Protein AF-A0A0M3HHN2-F1 (afdb_monomer_lite)

Radius of gyration: 14.78 Å; chains: 1; bounding box: 31×26×45 Å

Foldseek 3Di:
DFDKDKDAAAAAKKKKKKFPAPLQVLQAPDPVGGDPDCVVVVVCCVVRVIDIDMDHHGDMDIGGTRIDMDMDGPDDDDDPDDD

Structure (mmCIF, N/CA/C/O backbone):
data_AF-A0A0M3HHN2-F1
#
_entry.id   AF-A0A0M3HHN2-F1
#
loop_
_atom_site.group_PDB
_atom_site.id
_atom_site.type_symbol
_atom_site.label_atom_id
_atom_site.label_alt_id
_atom_site.label_comp_id
_atom_site.label_asym_id
_atom_site.label_entity_id
_atom_site.label_seq_id
_atom_site.pdbx_PDB_ins_code
_atom_site.Cartn_x
_atom_site.Cartn_y
_atom_site.Cartn_z
_atom_site.occupancy
_atom_site.B_iso_or_equiv
_atom_site.auth_seq_id
_atom_site.auth_comp_id
_atom_site.auth_asym_id
_atom_site.auth_atom_id
_atom_site.pdbx_PDB_model_num
ATOM 1 N N . MET A 1 1 ? 19.193 -9.491 7.434 1.00 52.22 1 MET A N 1
ATOM 2 C CA . MET A 1 1 ? 18.072 -9.455 8.397 1.00 52.22 1 MET A CA 1
ATOM 3 C C . MET A 1 1 ? 17.016 -8.533 7.827 1.00 52.22 1 MET A C 1
ATOM 5 O O . MET A 1 1 ? 17.328 -7.373 7.597 1.00 52.22 1 MET A O 1
ATOM 9 N N . SER A 1 2 ? 15.821 -9.045 7.546 1.00 81.88 2 SER A N 1
ATOM 10 C CA . SER A 1 2 ? 14.683 -8.211 7.149 1.00 81.88 2 SER A CA 1
ATOM 11 C C . SER A 1 2 ? 13.842 -7.905 8.387 1.00 81.88 2 SER A C 1
ATOM 13 O O . SER A 1 2 ? 13.595 -8.801 9.193 1.00 81.88 2 SER A O 1
ATOM 15 N N . SER A 1 3 ? 13.459 -6.642 8.573 1.00 91.62 3 SER A N 1
ATOM 16 C CA . SER A 1 3 ? 12.585 -6.219 9.668 1.00 91.62 3 SER A CA 1
ATOM 17 C C . SER A 1 3 ? 11.115 -6.366 9.280 1.00 91.62 3 SER A C 1
ATOM 19 O O . SER A 1 3 ? 10.764 -6.422 8.101 1.00 91.62 3 SER A O 1
ATOM 21 N N . TYR A 1 4 ? 10.256 -6.434 10.288 1.00 94.94 4 TYR A N 1
ATOM 22 C CA . TYR A 1 4 ? 8.806 -6.324 10.160 1.00 94.94 4 TYR A CA 1
ATOM 23 C C . TYR A 1 4 ? 8.382 -5.020 10.829 1.00 94.94 4 TYR A C 1
ATOM 25 O O . TYR A 1 4 ? 9.091 -4.521 11.709 1.00 94.94 4 TYR A O 1
ATOM 33 N N . SER A 1 5 ? 7.231 -4.474 10.454 1.00 96.44 5 SER A N 1
ATOM 34 C CA . SER A 1 5 ? 6.675 -3.318 11.154 1.00 96.44 5 SER A CA 1
ATOM 35 C C . SER A 1 5 ? 5.164 -3.420 11.299 1.00 96.44 5 SER A C 1
ATOM 37 O O . SER A 1 5 ? 4.501 -4.270 10.709 1.00 96.44 5 SER A O 1
ATOM 39 N N . TRP A 1 6 ? 4.613 -2.571 12.154 1.00 97.56 6 TRP A N 1
ATOM 40 C CA . TRP A 1 6 ? 3.180 -2.429 12.339 1.00 97.56 6 TRP A CA 1
ATOM 41 C C . TRP A 1 6 ? 2.856 -0.959 12.607 1.00 97.56 6 TRP A C 1
ATOM 43 O O . TRP A 1 6 ? 3.711 -0.192 13.053 1.00 97.56 6 TRP A O 1
ATOM 53 N N . SER A 1 7 ? 1.625 -0.549 12.313 1.00 97.56 7 SER A N 1
ATOM 54 C CA . SER A 1 7 ? 1.139 0.811 12.528 1.00 97.56 7 SER A CA 1
ATOM 55 C C . SER A 1 7 ? -0.268 0.782 13.100 1.00 97.56 7 SER A C 1
ATOM 57 O O . SER A 1 7 ? -1.189 0.309 12.438 1.00 97.56 7 SER A O 1
ATOM 59 N N . ALA A 1 8 ? -0.449 1.322 14.304 1.00 97.31 8 ALA A N 1
ATOM 60 C CA . ALA A 1 8 ? -1.767 1.647 14.838 1.00 97.31 8 ALA A CA 1
ATOM 61 C C . ALA A 1 8 ? -2.140 3.086 14.467 1.00 97.31 8 ALA A C 1
ATOM 63 O O . ALA A 1 8 ? -1.343 4.015 14.642 1.00 97.31 8 ALA A O 1
ATOM 64 N N . ASN A 1 9 ? -3.352 3.285 13.957 1.00 95.25 9 ASN A N 1
ATOM 65 C CA . ASN A 1 9 ? -3.848 4.617 13.648 1.00 95.25 9 ASN A CA 1
ATOM 66 C C . ASN A 1 9 ? -4.700 5.156 14.796 1.00 95.25 9 ASN A C 1
ATOM 68 O O . ASN A 1 9 ? -5.834 4.738 14.987 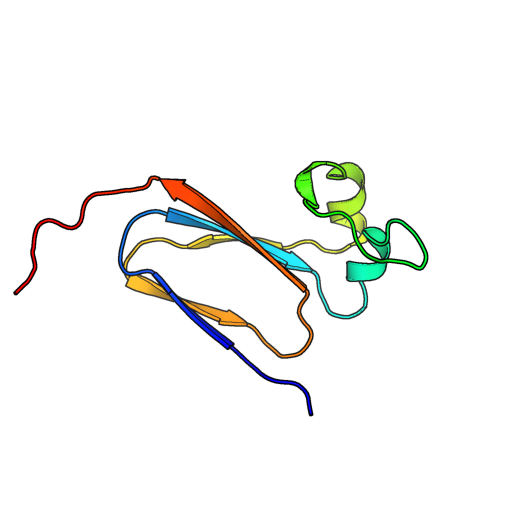1.00 95.25 9 ASN A O 1
ATOM 72 N N . ILE A 1 10 ? -4.156 6.110 15.549 1.00 93.62 10 ILE A N 1
ATOM 73 C CA . ILE A 1 10 ? -4.854 6.709 16.693 1.00 93.62 10 ILE A CA 1
ATOM 74 C C . ILE A 1 10 ? -5.962 7.666 16.236 1.00 93.62 10 ILE A C 1
ATOM 76 O O . ILE A 1 10 ? -7.036 7.699 16.826 1.00 93.62 10 ILE A O 1
ATOM 80 N N . CYS A 1 11 ? -5.722 8.456 15.186 1.00 92.31 11 CYS A N 1
ATOM 81 C CA . CYS A 1 11 ? -6.680 9.453 14.717 1.00 92.31 11 CYS A CA 1
ATOM 82 C C . CYS A 1 11 ? -6.479 9.815 13.243 1.00 92.31 11 CYS A C 1
ATOM 84 O O . CYS A 1 11 ? -5.403 9.637 12.676 1.00 92.31 11 CYS A O 1
ATOM 86 N N . GLY A 1 12 ? -7.518 10.389 12.632 1.00 93.00 12 GLY A N 1
ATOM 87 C CA . GLY A 1 12 ? -7.506 10.723 11.210 1.00 93.00 12 GLY A CA 1
ATOM 88 C C . GLY A 1 12 ? -7.583 9.484 10.315 1.00 93.00 12 GLY A C 1
ATOM 89 O O . GLY A 1 12 ? -7.900 8.384 10.761 1.00 93.00 12 GLY A O 1
ATOM 90 N N . ARG A 1 13 ? -7.324 9.666 9.019 1.00 95.19 13 ARG A N 1
ATOM 91 C CA . ARG A 1 13 ? -7.370 8.584 8.022 1.00 95.19 13 ARG A CA 1
ATOM 92 C C . ARG A 1 13 ? -6.076 8.552 7.229 1.00 95.19 13 ARG A C 1
ATOM 94 O O . ARG A 1 13 ? -5.646 9.601 6.741 1.00 95.19 13 ARG A O 1
ATOM 101 N N . LYS A 1 14 ? -5.493 7.366 7.063 1.00 96.81 14 LYS A N 1
ATOM 102 C CA . LYS A 1 14 ? -4.258 7.166 6.295 1.00 96.81 14 LYS A CA 1
ATOM 103 C C . LYS A 1 14 ? -4.548 6.355 5.044 1.00 96.81 14 LYS A C 1
ATOM 105 O O . LYS A 1 14 ? -5.163 5.303 5.132 1.00 96.81 14 LYS A O 1
ATOM 110 N N . LEU A 1 15 ? -4.116 6.833 3.888 1.00 97.56 15 LEU A N 1
ATOM 111 C CA . LEU A 1 15 ? -4.160 6.090 2.639 1.00 97.56 15 LEU A CA 1
ATOM 112 C C . LEU A 1 15 ? -2.844 5.349 2.449 1.00 97.56 15 LEU A C 1
ATOM 114 O O . LEU A 1 15 ? -1.797 5.986 2.336 1.00 97.56 15 LEU A O 1
ATOM 118 N N . TRP A 1 16 ? -2.921 4.028 2.417 1.00 98.31 16 TRP A N 1
ATOM 119 C CA . TRP A 1 16 ? -1.791 3.137 2.229 1.00 98.31 16 TRP A CA 1
ATOM 120 C C . TRP A 1 16 ? -1.718 2.636 0.794 1.00 98.31 16 TRP A C 1
ATOM 122 O O . TRP A 1 16 ? -2.739 2.332 0.172 1.00 98.31 16 TRP A O 1
ATOM 132 N N . TYR A 1 17 ? -0.485 2.493 0.324 1.00 98.25 17 TYR A N 1
ATOM 133 C CA . TYR A 1 17 ? -0.130 1.758 -0.877 1.00 98.25 17 TYR A CA 1
ATOM 134 C C . TYR A 1 17 ? 0.908 0.710 -0.516 1.00 98.25 17 TYR A C 1
ATOM 136 O O . TYR A 1 17 ? 1.942 1.051 0.055 1.00 98.25 17 TYR A O 1
ATOM 144 N N . PHE A 1 18 ? 0.631 -0.544 -0.846 1.00 98.19 18 PHE A N 1
ATOM 145 C CA . PHE A 1 18 ? 1.535 -1.673 -0.674 1.00 98.19 18 PHE A CA 1
ATOM 146 C C . PHE A 1 18 ? 1.937 -2.199 -2.043 1.00 98.19 18 PHE A C 1
ATOM 148 O O . PHE A 1 18 ? 1.089 -2.401 -2.912 1.00 98.19 18 PHE A O 1
ATOM 155 N N . VAL A 1 19 ? 3.228 -2.453 -2.211 1.00 97.94 19 VAL A N 1
ATOM 156 C CA . VAL A 1 19 ? 3.799 -3.093 -3.391 1.00 97.94 19 VAL A CA 1
ATOM 157 C C . VAL A 1 19 ? 4.453 -4.399 -2.931 1.00 97.94 19 VAL A C 1
ATOM 159 O O . VAL A 1 19 ? 5.282 -4.363 -2.013 1.00 97.94 19 VAL A O 1
ATOM 162 N N . PRO A 1 20 ? 4.069 -5.553 -3.508 1.00 97.56 20 PRO A N 1
ATOM 163 C CA . PRO A 1 20 ? 4.675 -6.831 -3.166 1.00 97.56 20 PRO A CA 1
ATOM 164 C C . PRO A 1 20 ? 6.195 -6.818 -3.376 1.00 97.56 20 PRO A C 1
ATOM 166 O O . PRO A 1 20 ? 6.662 -6.147 -4.298 1.00 97.56 20 PRO A O 1
ATOM 169 N N . PRO A 1 21 ? 6.963 -7.585 -2.584 1.00 96.81 21 PRO A N 1
ATOM 170 C CA . PRO A 1 21 ? 8.410 -7.671 -2.749 1.00 96.81 21 PRO A CA 1
ATOM 171 C C . PRO A 1 21 ? 8.812 -8.062 -4.179 1.00 96.81 21 PRO A C 1
ATOM 173 O O . PRO A 1 21 ? 8.275 -9.020 -4.738 1.00 96.81 21 PRO A O 1
ATOM 176 N N . GLY A 1 22 ? 9.762 -7.332 -4.757 1.00 96.06 22 GLY A N 1
ATOM 177 C CA . GLY A 1 22 ? 10.221 -7.466 -6.140 1.00 96.06 22 GLY A CA 1
ATOM 178 C C . GLY A 1 22 ? 9.436 -6.616 -7.147 1.00 96.06 22 GLY A C 1
ATOM 179 O O . GLY A 1 22 ? 9.959 -6.310 -8.219 1.00 96.06 22 GLY A O 1
ATOM 180 N N . ASN A 1 23 ? 8.213 -6.181 -6.822 1.00 97.69 23 ASN A N 1
ATOM 181 C CA . ASN A 1 23 ? 7.403 -5.353 -7.719 1.00 97.69 23 ASN A CA 1
ATOM 182 C C . ASN A 1 23 ? 7.694 -3.848 -7.571 1.00 97.69 23 ASN A C 1
ATOM 184 O O . ASN A 1 23 ? 7.254 -3.047 -8.398 1.00 97.69 23 ASN A O 1
ATOM 188 N N . GLU A 1 24 ? 8.472 -3.430 -6.574 1.00 95.31 24 GLU A N 1
ATOM 189 C CA . GLU A 1 24 ? 8.990 -2.063 -6.466 1.00 95.31 24 GLU A CA 1
ATOM 190 C C . GLU A 1 24 ? 9.816 -1.650 -7.694 1.00 95.31 24 GLU A C 1
ATOM 192 O O . GLU A 1 24 ? 9.865 -0.474 -8.049 1.00 95.31 24 GLU A O 1
ATOM 197 N N . GLU A 1 25 ? 10.384 -2.617 -8.416 1.00 96.19 25 GLU A N 1
ATOM 198 C CA . GLU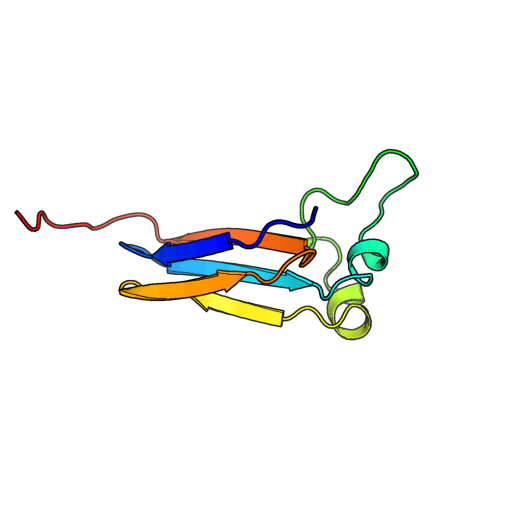 A 1 25 ? 11.174 -2.406 -9.631 1.00 96.19 25 GLU A CA 1
ATOM 199 C C . GLU A 1 25 ? 10.393 -1.718 -10.759 1.00 96.19 25 GLU A C 1
ATOM 201 O O . GLU A 1 25 ? 10.974 -0.967 -11.546 1.00 96.19 25 GLU A O 1
ATOM 206 N N . PHE A 1 26 ? 9.063 -1.870 -10.808 1.00 96.81 26 PHE A N 1
ATOM 207 C CA . PHE A 1 26 ? 8.215 -1.115 -11.743 1.00 96.81 26 PHE A CA 1
ATOM 208 C C . PHE A 1 26 ? 8.286 0.404 -11.506 1.00 96.81 26 PHE A C 1
ATOM 210 O O . PHE A 1 26 ? 8.048 1.205 -12.422 1.00 96.81 26 PHE A O 1
ATOM 217 N N . PHE A 1 27 ? 8.637 0.798 -10.284 1.00 96.56 27 PHE A N 1
ATOM 218 C CA . PHE A 1 27 ? 8.774 2.172 -9.820 1.00 96.56 27 PHE A CA 1
ATOM 219 C C . PHE A 1 27 ? 10.236 2.618 -9.705 1.00 96.56 27 PHE A C 1
ATOM 221 O O . PHE A 1 27 ? 10.499 3.723 -9.228 1.00 96.56 27 PHE A O 1
ATOM 228 N N . ARG A 1 28 ? 11.199 1.807 -10.166 1.00 95.31 28 ARG A N 1
ATOM 229 C CA . ARG A 1 28 ? 12.600 2.222 -10.251 1.00 95.31 28 ARG A CA 1
ATOM 230 C C . ARG A 1 28 ? 12.745 3.311 -11.311 1.00 95.31 28 ARG A C 1
ATOM 232 O O . ARG A 1 28 ? 12.323 3.136 -12.455 1.00 95.31 28 ARG A O 1
ATOM 239 N N . ARG A 1 29 ? 13.330 4.444 -10.927 1.00 91.44 29 ARG A N 1
ATOM 240 C CA . ARG A 1 29 ? 13.569 5.575 -11.830 1.00 91.44 29 ARG A CA 1
ATOM 241 C C . ARG A 1 29 ? 14.843 5.349 -12.636 1.00 91.44 29 ARG A C 1
ATOM 243 O O . ARG A 1 29 ? 14.828 5.444 -13.858 1.00 91.44 29 ARG A O 1
ATOM 250 N N . ASP A 1 30 ? 15.930 5.040 -11.940 1.00 91.00 30 ASP A N 1
ATOM 251 C CA . ASP A 1 30 ? 17.263 4.821 -12.496 1.00 91.00 30 ASP A CA 1
ATOM 252 C C . ASP A 1 30 ? 18.122 4.017 -11.495 1.00 91.00 30 ASP A C 1
ATOM 254 O O . ASP A 1 30 ? 17.601 3.407 -10.560 1.00 91.00 30 ASP A O 1
ATOM 258 N N . ARG A 1 31 ? 19.445 3.971 -11.699 1.00 88.94 31 ARG A N 1
ATOM 259 C CA . ARG A 1 31 ? 20.373 3.260 -10.800 1.00 88.94 31 ARG A CA 1
ATOM 260 C C . ARG A 1 31 ? 20.461 3.876 -9.399 1.00 88.94 31 ARG A C 1
ATOM 262 O O . ARG A 1 31 ? 20.945 3.209 -8.492 1.00 88.94 31 ARG A O 1
ATOM 269 N N . ASN A 1 32 ? 20.010 5.115 -9.232 1.00 86.31 32 ASN A N 1
ATOM 270 C CA . ASN A 1 32 ? 20.117 5.881 -7.998 1.00 86.31 32 ASN A CA 1
ATOM 271 C C . ASN A 1 32 ? 18.844 5.804 -7.144 1.00 86.31 32 ASN A C 1
ATOM 273 O O . ASN A 1 32 ? 18.860 6.300 -6.020 1.00 86.31 32 ASN A O 1
ATOM 277 N N . GLY A 1 33 ? 17.760 5.179 -7.625 1.00 91.44 33 GLY A N 1
ATOM 278 C CA . GLY A 1 33 ? 16.619 4.868 -6.766 1.00 91.44 33 GLY A CA 1
ATOM 279 C C . GLY A 1 33 ? 15.262 4.734 -7.451 1.00 91.44 33 GLY A C 1
ATOM 280 O O . GLY A 1 33 ? 15.130 4.493 -8.655 1.00 91.44 33 GLY A O 1
ATOM 281 N N . PHE A 1 34 ? 14.231 4.882 -6.625 1.00 94.31 34 PHE A N 1
ATOM 282 C CA . PHE A 1 34 ? 12.823 4.743 -6.979 1.00 94.31 34 PHE A CA 1
ATOM 283 C C . PHE A 1 34 ? 12.157 6.114 -7.112 1.00 94.31 34 PHE A C 1
ATOM 285 O O . PHE A 1 34 ? 12.683 7.124 -6.644 1.00 94.31 34 PHE A O 1
ATOM 292 N N . VAL A 1 35 ? 11.000 6.165 -7.771 1.00 93.81 35 VAL A N 1
ATOM 293 C CA . VAL A 1 35 ? 10.159 7.370 -7.763 1.00 93.81 35 VAL A CA 1
ATOM 294 C C . VAL A 1 35 ? 9.744 7.707 -6.328 1.00 93.81 35 VAL A C 1
ATOM 296 O O . VAL A 1 35 ? 9.431 6.820 -5.538 1.00 93.81 35 VAL A O 1
ATOM 299 N N . GLU A 1 36 ? 9.721 8.996 -5.995 1.00 92.44 36 GLU A N 1
ATOM 300 C CA . GLU A 1 36 ? 9.364 9.453 -4.645 1.00 92.44 36 GLU A CA 1
ATOM 301 C C . GLU A 1 36 ? 7.882 9.239 -4.320 1.00 92.44 36 GLU A C 1
ATOM 303 O O . GLU A 1 36 ? 7.522 9.067 -3.161 1.00 92.44 36 GLU A O 1
ATOM 308 N N . ASP A 1 37 ? 7.015 9.229 -5.332 1.00 94.88 37 ASP A N 1
ATOM 309 C CA . ASP A 1 37 ? 5.572 9.049 -5.190 1.00 94.88 37 ASP A CA 1
ATOM 310 C C . ASP A 1 37 ? 5.055 8.151 -6.314 1.00 94.88 37 ASP A C 1
ATOM 312 O O . ASP A 1 37 ? 5.049 8.539 -7.483 1.00 94.88 37 ASP A O 1
ATOM 316 N N . ILE A 1 38 ? 4.596 6.946 -5.977 1.00 95.69 38 ILE A N 1
ATOM 317 C CA . ILE A 1 38 ? 4.145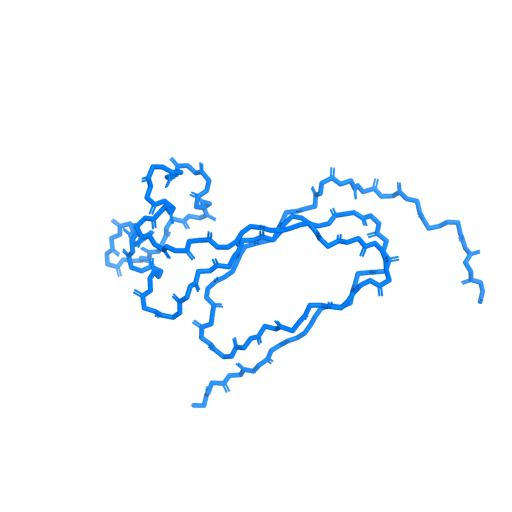 5.974 -6.981 1.00 95.69 38 ILE A CA 1
ATOM 318 C C . ILE A 1 38 ? 2.838 6.399 -7.668 1.00 95.69 38 ILE A C 1
ATOM 320 O O . ILE A 1 38 ? 2.463 5.823 -8.692 1.00 95.69 38 ILE A O 1
ATOM 324 N N . ARG A 1 39 ? 2.129 7.407 -7.136 1.00 95.06 39 ARG A N 1
ATOM 325 C CA . ARG A 1 39 ? 0.871 7.927 -7.698 1.00 95.06 39 ARG A CA 1
ATOM 326 C C . ARG A 1 39 ? 1.071 8.678 -9.009 1.00 95.06 39 ARG A C 1
ATOM 328 O O . ARG A 1 39 ? 0.091 8.854 -9.730 1.00 95.06 39 ARG A O 1
ATOM 335 N N . ILE A 1 40 ? 2.301 9.076 -9.340 1.00 95.56 40 ILE A N 1
ATOM 336 C CA . ILE A 1 40 ? 2.622 9.659 -10.653 1.00 95.56 40 ILE A CA 1
ATOM 337 C C . ILE A 1 40 ? 2.615 8.609 -11.774 1.00 95.56 40 ILE A C 1
ATOM 339 O O . ILE A 1 40 ? 2.541 8.981 -12.938 1.00 95.56 40 ILE A O 1
ATOM 343 N N . ALA A 1 41 ? 2.695 7.319 -11.422 1.00 95.06 41 ALA A N 1
ATOM 344 C CA . ALA A 1 41 ? 2.813 6.192 -12.346 1.00 95.06 41 ALA A CA 1
ATOM 345 C C . ALA A 1 41 ? 1.672 5.170 -12.150 1.00 95.06 41 ALA A C 1
ATOM 347 O O . ALA A 1 41 ? 1.895 3.955 -12.065 1.00 95.06 41 ALA A O 1
ATOM 348 N N . LYS A 1 42 ? 0.431 5.663 -12.014 1.00 95.75 42 LYS A N 1
ATOM 349 C CA . LYS A 1 42 ? -0.771 4.838 -11.774 1.00 95.75 42 LYS A CA 1
ATOM 350 C C . LYS A 1 42 ? -1.001 3.774 -12.841 1.00 95.75 42 LYS A C 1
ATOM 352 O O . LYS A 1 42 ? -1.512 2.700 -12.538 1.00 95.75 42 LYS A O 1
ATOM 357 N N . GLU A 1 43 ? -0.588 4.034 -14.074 1.00 96.75 43 GLU A N 1
ATOM 358 C CA . GLU A 1 43 ? -0.661 3.094 -15.191 1.00 96.75 43 GLU A CA 1
ATOM 359 C C . GLU A 1 43 ? 0.108 1.788 -14.934 1.00 96.75 43 GLU A C 1
ATOM 361 O O . GLU A 1 43 ? -0.210 0.752 -15.519 1.00 96.75 43 GLU A O 1
ATOM 366 N N . LYS A 1 44 ? 1.097 1.805 -14.031 1.00 96.69 44 LYS A N 1
ATOM 367 C CA . LYS A 1 44 ? 1.890 0.623 -13.670 1.00 96.69 44 LYS A CA 1
ATOM 368 C C . LYS A 1 44 ? 1.264 -0.212 -12.558 1.00 96.69 44 LYS A C 1
ATOM 370 O O . LYS A 1 44 ? 1.678 -1.351 -12.365 1.00 96.69 44 LYS A O 1
ATOM 375 N N . TRP A 1 45 ? 0.280 0.317 -11.834 1.00 97.50 45 TRP A N 1
ATOM 376 C CA . TRP A 1 45 ? -0.194 -0.280 -10.582 1.00 97.50 45 TRP A CA 1
ATOM 377 C C . TRP A 1 45 ? -0.772 -1.676 -10.754 1.00 97.50 45 TRP A C 1
ATOM 379 O O . TRP A 1 45 ? -0.476 -2.557 -9.952 1.00 97.50 45 TRP A O 1
ATOM 389 N N . LEU A 1 46 ? -1.538 -1.888 -11.826 1.00 97.56 46 LEU A N 1
ATOM 390 C CA . LEU A 1 46 ? -2.106 -3.197 -12.131 1.00 97.56 46 LEU A CA 1
ATOM 391 C C . LEU A 1 46 ? -1.004 -4.239 -12.361 1.00 97.56 46 LEU A C 1
ATOM 393 O O . LEU A 1 46 ? -1.091 -5.344 -11.846 1.00 97.56 46 LEU A O 1
ATOM 397 N N . LYS A 1 47 ? 0.058 -3.876 -13.092 1.00 97.81 47 LYS A N 1
ATOM 398 C CA . LYS A 1 47 ? 1.194 -4.777 -13.357 1.00 97.81 47 LYS A CA 1
ATOM 399 C C . LYS A 1 47 ? 2.048 -5.015 -12.113 1.00 97.81 47 LYS A C 1
ATOM 401 O O . LYS A 1 47 ? 2.549 -6.114 -11.919 1.00 97.81 47 LYS A O 1
AT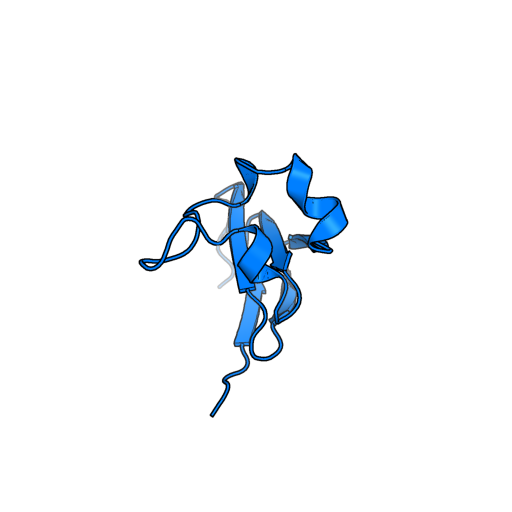OM 406 N N . ALA A 1 48 ? 2.197 -3.989 -11.280 1.00 97.62 48 ALA A N 1
ATOM 407 C CA . ALA A 1 48 ? 2.948 -4.053 -10.034 1.00 97.62 48 ALA A CA 1
ATOM 408 C C . ALA A 1 48 ? 2.147 -4.662 -8.867 1.00 97.62 48 ALA A C 1
ATOM 410 O O . ALA A 1 48 ? 2.688 -4.785 -7.771 1.00 97.62 48 ALA A O 1
ATOM 411 N N . ASN A 1 49 ? 0.890 -5.071 -9.080 1.00 97.88 49 ASN A N 1
ATOM 412 C CA . ASN A 1 49 ? -0.011 -5.591 -8.047 1.00 97.88 49 ASN A CA 1
ATOM 413 C C . ASN A 1 49 ? -0.108 -4.670 -6.818 1.00 97.88 49 ASN A C 1
ATOM 415 O O . ASN A 1 49 ? -0.030 -5.129 -5.678 1.00 97.88 49 ASN A O 1
ATOM 419 N N . VAL A 1 50 ? -0.245 -3.361 -7.048 1.00 98.31 50 VAL A N 1
ATOM 420 C CA . VAL A 1 50 ? -0.367 -2.385 -5.957 1.00 98.31 50 VAL A CA 1
ATOM 421 C C . VAL A 1 50 ? -1.677 -2.607 -5.208 1.00 98.31 50 VAL A C 1
ATOM 423 O O . VAL A 1 5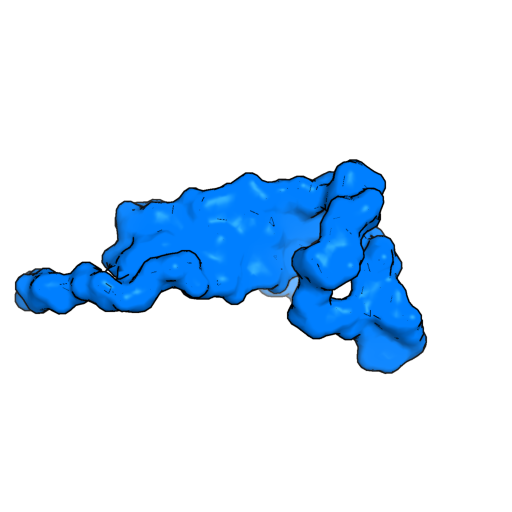0 ? -2.757 -2.566 -5.798 1.00 98.31 50 VAL A O 1
ATOM 426 N N . VAL A 1 51 ? -1.582 -2.779 -3.892 1.00 97.94 51 VAL A N 1
ATOM 427 C CA . VAL A 1 51 ? -2.735 -2.854 -2.994 1.00 97.94 51 VAL A CA 1
ATOM 428 C C . VAL A 1 51 ? -2.938 -1.488 -2.348 1.00 97.94 51 VAL A C 1
ATOM 430 O O . VAL A 1 51 ? -2.032 -0.955 -1.709 1.00 97.94 51 VAL A O 1
ATOM 433 N N . GLN A 1 52 ? -4.132 -0.919 -2.510 1.00 97.75 52 GLN A N 1
ATOM 434 C CA . GLN A 1 52 ? -4.512 0.370 -1.936 1.00 97.75 52 GLN A CA 1
ATOM 435 C C . GLN A 1 52 ? -5.626 0.180 -0.907 1.00 97.75 52 GLN A C 1
ATOM 437 O O . GLN A 1 52 ? -6.640 -0.448 -1.207 1.00 97.75 52 GLN A O 1
ATOM 442 N N . PHE A 1 53 ? -5.481 0.781 0.274 1.00 98.12 53 PHE A N 1
ATOM 443 C CA . PHE A 1 53 ? -6.541 0.800 1.283 1.00 98.12 53 PHE A CA 1
ATOM 444 C C . PHE A 1 53 ? -6.432 2.011 2.214 1.00 98.12 53 PHE A C 1
ATOM 446 O O . PHE A 1 53 ? -5.374 2.624 2.352 1.00 98.12 53 PHE A O 1
ATOM 453 N N . VAL A 1 54 ? -7.545 2.374 2.852 1.00 98.19 54 VAL A N 1
ATOM 454 C CA . VAL A 1 54 ? -7.580 3.425 3.876 1.00 98.19 54 VAL A CA 1
ATOM 455 C C . VAL A 1 54 ? -7.575 2.770 5.250 1.00 98.19 54 VAL A C 1
ATOM 457 O O . VAL A 1 54 ? -8.408 1.915 5.509 1.00 98.19 54 VAL A O 1
ATOM 460 N N . GLN A 1 55 ? -6.669 3.209 6.118 1.00 97.75 55 GLN A N 1
ATOM 461 C CA . GLN A 1 55 ? -6.651 2.881 7.538 1.00 97.75 55 GLN A CA 1
ATOM 462 C C . GLN A 1 55 ? -7.432 3.947 8.320 1.00 97.75 55 GLN A C 1
ATOM 464 O O . GLN A 1 55 ? -7.098 5.140 8.279 1.00 97.75 55 GLN A O 1
ATOM 469 N N . LEU A 1 56 ? -8.470 3.515 9.027 1.00 96.81 56 LEU A N 1
ATOM 470 C CA . LEU A 1 56 ? -9.342 4.305 9.895 1.00 96.81 56 LEU A CA 1
ATOM 471 C C . LEU A 1 56 ? -8.789 4.381 11.334 1.00 96.81 56 LEU A C 1
ATOM 473 O O . LEU A 1 56 ? -7.843 3.661 11.666 1.00 96.81 56 LEU A O 1
ATOM 477 N N . PRO A 1 57 ? -9.293 5.288 12.195 1.00 95.88 57 PRO A N 1
ATOM 478 C CA . PRO A 1 57 ? -8.917 5.311 13.609 1.00 95.88 57 PRO A CA 1
ATOM 479 C C . PRO A 1 57 ? -9.236 3.984 14.309 1.00 95.88 57 PRO A C 1
ATOM 481 O O . PRO A 1 57 ? -10.289 3.399 14.074 1.00 95.88 57 PRO A O 1
ATOM 484 N N . GLY A 1 58 ? -8.341 3.530 15.183 1.00 95.75 58 GLY A N 1
ATOM 485 C CA . GLY A 1 58 ? -8.454 2.267 15.917 1.00 95.75 58 GLY A CA 1
ATOM 486 C C . GLY A 1 58 ? -7.943 1.037 15.159 1.00 95.75 58 GLY A C 1
ATOM 487 O O . GLY A 1 58 ? -7.743 -0.007 15.774 1.00 95.75 58 GLY A O 1
ATOM 488 N N . GLU A 1 59 ? -7.677 1.139 13.855 1.00 97.75 59 GLU A N 1
ATOM 489 C CA . GLU A 1 59 ? -7.173 0.015 13.063 1.00 97.75 59 GLU A CA 1
ATOM 490 C C . GLU A 1 59 ? -5.654 -0.150 13.173 1.00 97.75 59 GLU A C 1
ATOM 492 O O . GLU A 1 59 ? -4.893 0.819 13.293 1.00 97.75 59 GLU A O 1
ATOM 497 N N . ILE A 1 60 ? -5.206 -1.398 13.037 1.00 98.12 60 ILE A N 1
ATOM 498 C CA . ILE A 1 60 ? -3.794 -1.779 13.012 1.00 98.12 60 ILE A CA 1
ATOM 499 C C . ILE A 1 60 ? -3.459 -2.360 11.639 1.00 98.12 60 ILE A C 1
ATOM 501 O O . ILE A 1 60 ? -4.166 -3.224 11.128 1.00 98.12 60 ILE A O 1
ATOM 505 N N . VAL A 1 61 ? -2.348 -1.906 11.066 1.00 98.38 61 VAL A N 1
ATOM 506 C CA . VAL A 1 61 ? -1.763 -2.445 9.835 1.00 98.38 61 VAL A CA 1
ATOM 507 C C . VAL A 1 61 ? -0.468 -3.153 10.195 1.00 98.38 61 VAL A C 1
ATOM 509 O O . VAL A 1 61 ? 0.415 -2.545 10.794 1.00 98.38 61 VAL A O 1
ATOM 512 N N . PHE A 1 62 ? -0.337 -4.420 9.816 1.00 98.06 62 PHE A N 1
ATOM 513 C CA . PHE A 1 62 ? 0.932 -5.141 9.856 1.00 98.06 62 PHE A CA 1
ATOM 514 C C . PHE A 1 62 ? 1.610 -5.049 8.487 1.00 98.06 62 PHE A C 1
ATOM 516 O O . PHE A 1 62 ? 0.971 -5.284 7.462 1.00 98.06 62 PHE A O 1
ATOM 523 N N . VAL A 1 63 ? 2.898 -4.714 8.467 1.00 97.69 63 VAL A N 1
ATOM 524 C CA . VAL A 1 63 ? 3.718 -4.634 7.257 1.00 97.69 63 VAL A CA 1
ATOM 525 C C . VAL A 1 63 ? 4.727 -5.783 7.294 1.00 97.69 63 VAL A C 1
ATOM 527 O O . VAL A 1 63 ? 5.650 -5.772 8.122 1.00 97.69 63 VAL A O 1
ATOM 530 N N . PRO A 1 64 ? 4.581 -6.793 6.419 1.00 95.81 64 PRO A N 1
ATOM 531 C CA . PRO A 1 64 ? 5.551 -7.870 6.354 1.00 95.81 64 PRO A CA 1
ATOM 532 C C . PRO A 1 64 ? 6.904 -7.369 5.834 1.00 95.81 64 PRO A C 1
ATOM 534 O O . PRO A 1 64 ? 7.012 -6.315 5.205 1.00 95.81 64 PRO A O 1
ATOM 537 N N . SER A 1 65 ? 7.953 -8.155 6.061 1.00 95.62 65 SER A N 1
ATOM 538 C CA . SER A 1 65 ? 9.289 -7.840 5.561 1.00 95.62 65 SER A CA 1
ATOM 539 C C . SER A 1 65 ? 9.338 -7.617 4.051 1.00 95.62 65 SER A C 1
ATOM 541 O O . SER A 1 65 ? 8.725 -8.355 3.284 1.00 95.62 65 SER A O 1
ATOM 543 N N . ASN A 1 66 ? 10.156 -6.645 3.640 1.00 94.88 66 ASN A N 1
ATOM 544 C CA . ASN A 1 66 ? 10.460 -6.308 2.243 1.00 94.88 66 ASN A CA 1
ATOM 545 C C . ASN A 1 66 ? 9.269 -5.789 1.414 1.00 94.88 66 ASN A C 1
ATOM 547 O O . ASN A 1 66 ? 9.389 -5.672 0.200 1.00 94.88 66 ASN A O 1
ATOM 551 N N . TRP A 1 67 ? 8.137 -5.452 2.036 1.00 96.06 67 TRP A N 1
ATOM 552 C CA . TRP A 1 67 ? 7.043 -4.784 1.332 1.00 96.06 67 TRP A CA 1
ATOM 553 C C . TRP A 1 67 ? 7.348 -3.300 1.174 1.00 96.06 67 TRP A C 1
ATOM 555 O O . TRP A 1 67 ? 7.455 -2.568 2.164 1.00 96.06 67 TRP A O 1
ATOM 565 N N . TYR A 1 68 ? 7.455 -2.843 -0.071 1.00 95.81 68 TYR A N 1
ATOM 566 C CA . TYR A 1 68 ? 7.564 -1.420 -0.356 1.00 95.81 68 TYR A CA 1
ATOM 567 C C . TYR A 1 68 ? 6.203 -0.760 -0.125 1.00 95.81 68 TYR A C 1
ATOM 569 O O . TYR A 1 68 ? 5.168 -1.280 -0.547 1.00 95.81 68 TYR A O 1
ATOM 577 N N . HIS A 1 69 ? 6.181 0.360 0.595 1.00 96.62 69 HIS A N 1
ATOM 578 C CA . HIS A 1 69 ? 4.928 0.984 1.000 1.00 96.62 69 HIS A CA 1
ATOM 579 C C . HIS A 1 69 ? 5.021 2.506 1.081 1.00 96.62 69 HIS A C 1
ATOM 581 O O . HIS A 1 69 ? 6.055 3.067 1.439 1.00 96.62 69 HIS A O 1
ATOM 587 N N . GLN A 1 70 ? 3.909 3.173 0.768 1.00 96.81 70 GLN A N 1
ATOM 588 C CA . GLN A 1 70 ? 3.742 4.619 0.905 1.00 96.81 70 GLN A CA 1
ATOM 589 C C . GLN A 1 70 ? 2.464 4.928 1.677 1.00 96.81 70 GLN A C 1
ATOM 591 O O . GLN A 1 70 ? 1.449 4.248 1.514 1.00 96.81 70 GLN A O 1
ATOM 596 N N . VAL A 1 71 ? 2.513 5.959 2.522 1.00 97.12 71 VAL A N 1
ATOM 597 C CA . VAL A 1 71 ? 1.397 6.347 3.391 1.00 97.12 71 VAL A CA 1
ATOM 598 C C . VAL A 1 71 ? 1.138 7.834 3.259 1.00 97.12 71 VAL A C 1
ATOM 600 O O . VAL A 1 71 ? 2.044 8.646 3.429 1.00 97.12 71 VAL A O 1
ATOM 603 N N . HIS A 1 72 ? -0.114 8.200 3.007 1.00 94.81 72 HIS A N 1
ATOM 604 C CA . HIS A 1 72 ? -0.538 9.592 2.915 1.00 94.81 72 HIS A CA 1
ATOM 605 C C . HIS A 1 72 ? -1.638 9.879 3.926 1.00 94.81 72 HIS A C 1
ATOM 607 O O . HIS A 1 72 ? -2.634 9.164 4.002 1.00 94.81 72 HIS A O 1
ATOM 613 N N . ASN A 1 73 ? -1.498 10.965 4.676 1.00 93.81 73 ASN A N 1
ATOM 614 C CA . ASN A 1 73 ? -2.564 11.425 5.558 1.00 93.81 73 ASN A CA 1
ATOM 615 C C . ASN A 1 73 ? -3.674 12.065 4.711 1.00 93.81 73 ASN A C 1
ATOM 617 O O . ASN A 1 73 ? -3.425 13.032 3.997 1.00 93.81 73 ASN A O 1
ATOM 621 N N . LEU A 1 74 ? -4.892 11.522 4.779 1.00 90.69 74 LEU A N 1
ATOM 622 C CA . LEU A 1 74 ? -6.059 12.049 4.060 1.00 90.69 74 LEU A CA 1
ATOM 623 C C . LEU A 1 74 ? -6.789 13.135 4.847 1.00 90.69 74 LEU A C 1
ATOM 625 O O . LEU A 1 74 ? -7.323 14.074 4.268 1.00 90.69 74 LEU A O 1
ATOM 629 N N . VAL A 1 75 ? -6.860 12.976 6.168 1.00 85.56 75 VAL A N 1
ATOM 630 C CA . VAL A 1 75 ? -7.490 13.933 7.082 1.00 85.56 75 VAL A CA 1
ATOM 631 C C . VAL A 1 75 ? -6.623 14.032 8.323 1.00 85.56 75 VAL A C 1
ATOM 633 O O . VAL A 1 75 ? -6.333 13.014 8.954 1.00 85.56 75 VAL A O 1
ATOM 636 N N . GLY A 1 76 ? -6.236 15.257 8.669 1.00 69.12 76 GLY A N 1
ATOM 637 C CA . GLY A 1 76 ? -5.567 15.575 9.923 1.00 69.12 76 GLY A CA 1
ATOM 638 C C . GLY A 1 76 ? -6.519 16.285 10.883 1.00 69.12 76 GLY A C 1
ATOM 639 O O . GLY A 1 76 ? -7.107 17.291 10.503 1.00 69.12 76 GLY A O 1
ATOM 640 N N . ARG A 1 77 ? -6.570 15.787 12.130 1.00 62.34 77 ARG A N 1
ATOM 641 C CA . ARG A 1 77 ? -7.256 16.318 13.334 1.00 62.34 77 ARG A CA 1
ATOM 642 C C . ARG A 1 77 ? -8.766 16.054 13.434 1.00 62.34 77 ARG A C 1
ATOM 644 O O . ARG A 1 77 ? -9.539 16.504 12.606 1.00 62.34 77 ARG A O 1
ATOM 651 N N . TYR A 1 78 ? -9.178 15.314 14.467 1.00 56.94 78 TYR A N 1
ATOM 652 C CA . TYR A 1 78 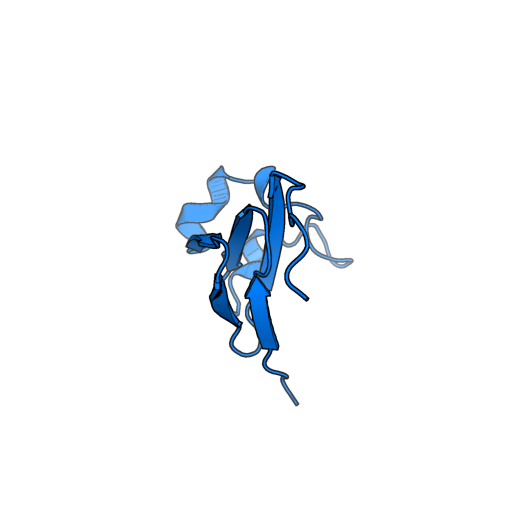? -9.460 15.791 15.830 1.00 56.94 78 TYR A CA 1
ATOM 653 C C . TYR A 1 78 ? -9.173 14.629 16.797 1.00 56.94 78 TYR A C 1
ATOM 655 O O . TYR A 1 78 ? -9.659 13.523 16.578 1.00 56.94 78 TYR A O 1
ATOM 663 N N . VAL A 1 79 ? -8.381 14.866 17.844 1.00 57.34 79 VAL A N 1
ATOM 664 C CA . VAL A 1 79 ? -8.378 14.018 19.046 1.00 57.34 79 VAL A CA 1
ATOM 665 C C . VAL A 1 79 ? -8.944 14.919 20.137 1.00 57.34 79 VAL A C 1
ATOM 667 O O . VAL A 1 79 ? -8.194 15.728 20.684 1.00 57.34 79 VAL A O 1
ATOM 670 N N . PRO A 1 80 ? -10.265 14.931 20.384 1.00 47.25 80 PRO A N 1
ATOM 671 C CA . PRO A 1 80 ? -10.742 15.515 21.621 1.00 47.25 80 PRO A CA 1
ATOM 672 C C . PRO A 1 80 ? -10.166 14.623 22.720 1.00 47.25 80 PRO A C 1
ATOM 674 O O . PRO A 1 80 ? -10.417 13.424 22.724 1.00 47.25 80 PRO A O 1
ATOM 677 N N . PHE A 1 81 ? -9.285 15.202 23.531 1.00 43.25 81 PHE A N 1
ATOM 678 C CA . PHE A 1 81 ? -8.660 14.618 24.714 1.00 43.25 81 PHE A CA 1
ATOM 679 C C . PHE A 1 81 ? -9.421 13.405 25.280 1.00 43.25 81 PHE A C 1
ATOM 681 O O . PHE A 1 81 ? -10.517 13.557 25.816 1.00 43.25 81 PHE A O 1
ATOM 688 N N . CYS A 1 82 ? -8.815 12.221 25.206 1.00 40.25 82 CYS A N 1
ATOM 689 C CA . CYS A 1 82 ? -9.086 11.157 26.165 1.00 40.25 82 CYS A CA 1
ATOM 690 C C . CYS A 1 82 ? -7.905 11.155 27.138 1.00 40.25 82 CYS A C 1
ATOM 692 O O . CYS A 1 82 ? -6.765 10.984 26.702 1.00 40.25 82 CYS A O 1
ATOM 694 N N . TRP A 1 83 ? -8.198 11.462 28.403 1.00 42.62 83 TRP A N 1
ATOM 695 C CA . TRP A 1 83 ? -7.307 11.253 29.545 1.00 42.62 83 TRP A CA 1
ATOM 696 C C . TRP A 1 83 ? -7.002 9.766 29.721 1.00 42.62 83 TRP A C 1
ATOM 698 O O . TRP A 1 83 ? -7.922 8.957 29.453 1.00 42.62 83 TRP A O 1
#

Secondary structure (DSSP, 8-state):
----EEEE--SSEEEEEEE-TTGGGGGEEETTEE-S-GGGGGGGTTTTT-EEEEEPTT-EEEE-TT-EEEEEEEE--------

Sequence (83 aa):
MSSYSWSANICGRKLWYFVPPGNEEFFRRDRNGFVEDIRIAKEKWLKANVVQFVQLPGEIVFVPSNWYHQVHNLVGRYVPFCW

Organism: Ascaris lumbricoides (NCBI:txid6252)

InterPro domains:
  IPR003347 JmjC domain [PF02373] (2-74)
  IPR003347 JmjC domain [PS51184] (1-83)
  IPR050910 JMJD6 family arginine demethylases/lysyl-hydroxylases [PTHR12480] (2-74)

pLDDT: mean 90.81, std 14.06, range [40.25, 98.38]